Protein 4PS2 (pdb70)

InterPro domains:
  IPR008312 Type VI secretion system sheath protein TssB1 [PF05591] (7-157)
  IPR008312 Type VI secretion system sheath protein TssB1 [PIRSF028301] (3-160)
  IPR008312 Type VI secretion system sheath protein TssB1 [PTHR35850] (2-161)
  IPR008312 Type VI secretion system sheath protein TssB1 [TIGR03358] (4-158)

Secondary structure (DSSP, 8-state):
--------SSGGGGSHHHHHHHHHHHHHHHHHHHHHHHHHTT-S-HHHHHHHHHHHHT-TTS-HHHHHHHHTTS-GGG-

Solvent-accessible surface area: 5734 Å² total; per-residue (Å²): 132,163,67,57,88,48,101,74,198,74,154,111,20,109,59,113,55,60,49,64,141,47,92,19,90,18,142,5,57,46,34,1,74,47,9,17,147,47,22,136,65,133,137,38,86,66,96,43,0,87,131,63,0,70,66,26,7,161,43,126,60,11,63,103,95,15,43,76,106,9,80,86,105,10,45,162,91,2,138

Foldseek 3Di:
DLDDDDDDPDPCCVPPVNCLLPVLLRVLVNLLVVLVVCVVVVVDALVVSVVSLCVSLVPPSYDVVSNVVSVVPDPPVSD

Radius of gyration: 14.07 Å; Cα contacts (8 Å, |Δi|>4): 50; chains: 1; bounding box: 24×42×24 Å

B-factor: mean 32.68, std 13.53, range [15.1, 109.2]

Organism: Escherichia coli O44:H18 (strain 042 / EAEC) (NCBI:txid216592)

Nearest PDB structures (foldseek):
  4ps2-assembly1_A  TM=1.013E+00  e=7.537E-12  Escherichia coli 042
  5urw-assembly1_1A  TM=7.914E-01  e=4.395E-04  Myxococcus xanthus DK 1622

Structure (mmCIF, N/CA/C/O backbone):
data_4PS2
#
_entry.id   4PS2
#
_cell.length_a   52.640
_cell.length_b   69.150
_cell.length_c   45.880
_cell.angle_alpha   90.00
_cell.angle_beta   90.00
_cell.angle_gamma   90.00
#
_symmetry.space_group_name_H-M   'C 2 2 21'
#
loop_
_entity.id
_entity.type
_entity.pdbx_description
1 polymer 'Putative type VI secretion protein'
2 non-polymer 'ZINC ION'
3 non-polymer 'CHLORIDE ION'
4 water water
#
loop_
_atom_site.group_PDB
_atom_site.id
_atom_site.type_symbol
_atom_site.label_atom_id
_atom_site.label_alt_id
_atom_site.label_comp_id
_atom_site.label_asym_id
_atom_site.label_entity_id
_atom_site.label_seq_id
_atom_site.pdbx_PDB_ins_code
_atom_site.Cartn_x
_atom_site.Cartn_y
_atom_site.Cartn_z
_atom_site.occupancy
_atom_site.B_iso_or_equiv
_atom_site.auth_seq_id
_atom_site.auth_comp_id
_atom_site.auth_asym_id
_atom_site.auth_atom_id
_atom_site.pdbx_PDB_model_num
ATOM 1 N N . GLU A 1 1 ? 0.922 21.948 -5.292 1.00 50.66 87 GLU A N 1
ATOM 2 C CA . GLU A 1 1 ? 1.436 23.277 -5.660 1.00 49.73 87 GLU A CA 1
ATOM 3 C C . GLU A 1 1 ? 2.950 23.310 -5.943 1.00 50.51 87 GLU A C 1
ATOM 4 O O . GLU A 1 1 ? 3.762 22.960 -5.107 1.00 49.87 87 GLU A O 1
ATOM 10 N N . GLU A 1 2 ? 3.275 23.750 -7.144 1.00 43.30 88 GLU A N 1
ATOM 11 C CA . GLU A 1 2 ? 4.625 23.844 -7.629 1.00 41.57 88 GLU A CA 1
ATOM 12 C C . GLU A 1 2 ? 5.385 25.032 -7.022 1.00 40.18 88 GLU A C 1
ATOM 13 O O . GLU A 1 2 ? 6.519 25.238 -7.335 1.00 39.27 88 GLU A 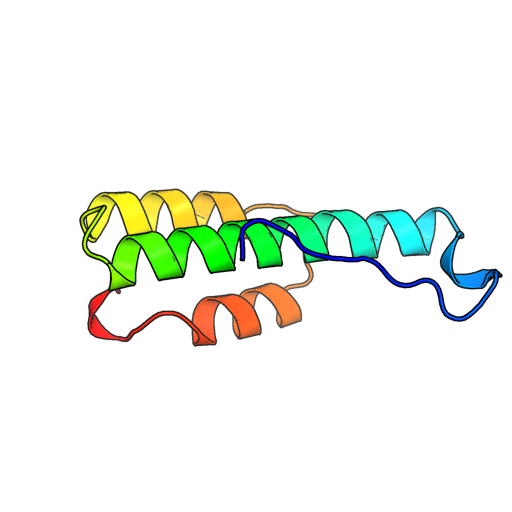O 1
ATOM 19 N N . SER A 1 3 ? 4.750 25.773 -6.135 1.00 34.30 89 SER A N 1
ATOM 20 C CA . SER A 1 3 ? 5.360 26.960 -5.538 1.00 33.38 89 SER A CA 1
ATOM 21 C C . SER A 1 3 ? 5.369 27.074 -3.998 1.00 34.30 89 SER A C 1
ATOM 22 O O . SER A 1 3 ? 4.60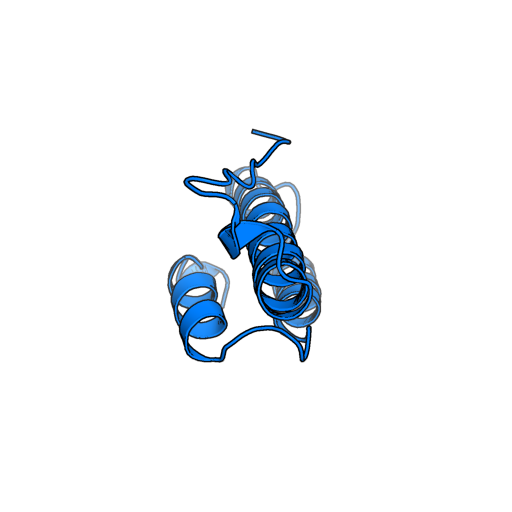5 26.444 -3.321 1.00 34.44 89 SER A O 1
ATOM 25 N N . ILE A 1 4 ? 6.260 27.900 -3.475 1.00 27.03 90 ILE A N 1
ATOM 26 C CA . ILE A 1 4 ? 6.434 28.084 -2.033 1.00 25.25 90 ILE A CA 1
ATOM 27 C C . ILE A 1 4 ? 6.850 29.550 -1.793 1.00 30.27 90 ILE A C 1
ATOM 28 O O . ILE A 1 4 ? 7.364 30.192 -2.707 1.00 29.83 90 ILE A O 1
ATOM 33 N N . SER A 1 5 ? 6.624 30.073 -0.585 1.00 29.33 91 SER A N 1
ATOM 34 C CA . SER A 1 5 ? 6.916 31.476 -0.297 1.00 29.82 91 SER A CA 1
ATOM 35 C C . SER A 1 5 ? 7.673 31.690 0.976 1.00 34.25 91 SER A C 1
ATOM 36 O O . SER A 1 5 ? 7.360 31.063 1.990 1.00 33.97 91 SER A O 1
ATOM 39 N N . LEU A 1 6 ? 8.653 32.611 0.931 1.00 30.48 92 LEU A N 1
ATOM 40 C CA . LEU A 1 6 ? 9.388 33.059 2.102 1.00 31.24 92 LEU A CA 1
ATOM 41 C C . LEU A 1 6 ? 8.779 34.411 2.414 1.00 37.22 92 LEU A C 1
ATOM 42 O O . LEU A 1 6 ? 8.861 35.326 1.588 1.00 38.67 92 LEU A O 1
ATOM 47 N N . THR A 1 7 ? 8.112 34.521 3.563 1.00 32.47 93 THR A N 1
ATOM 48 C CA . THR A 1 7 ? 7.478 35.759 3.979 1.00 30.78 93 THR A CA 1
ATOM 49 C C . THR A 1 7 ? 8.383 36.446 4.994 1.00 34.87 93 THR A C 1
ATOM 50 O O . THR A 1 7 ? 8.844 35.809 5.935 1.00 34.95 93 THR A O 1
ATOM 54 N N . PHE A 1 8 ? 8.657 37.734 4.780 1.00 31.39 94 PHE A N 1
ATOM 55 C CA . PHE A 1 8 ? 9.477 38.557 5.670 1.00 31.93 94 PHE A CA 1
ATOM 56 C C . PHE A 1 8 ? 8.495 39.397 6.485 1.00 37.81 94 PHE A C 1
ATOM 57 O O . PHE A 1 8 ? 7.784 40.210 5.902 1.00 37.80 94 PHE A O 1
ATOM 65 N N . ARG A 1 9 ? 8.392 39.144 7.799 1.00 36.49 95 ARG A N 1
ATOM 66 C CA . ARG A 1 9 ? 7.453 39.844 8.687 1.00 37.17 95 ARG A CA 1
ATOM 67 C C . ARG A 1 9 ? 8.027 41.080 9.381 1.00 40.35 95 ARG A C 1
ATOM 68 O O . ARG A 1 9 ? 7.317 41.768 10.118 1.00 39.82 95 ARG A O 1
ATOM 76 N N . ASN A 1 10 ? 9.309 41.355 9.130 1.00 36.96 96 ASN A N 1
ATOM 77 C CA . ASN A 1 10 ? 10.048 42.515 9.608 1.00 37.20 96 ASN A CA 1
ATOM 78 C C . ASN A 1 10 ? 11.346 42.647 8.816 1.00 40.99 96 ASN A C 1
ATOM 79 O O . ASN A 1 10 ? 11.753 41.709 8.121 1.00 40.66 96 ASN A O 1
ATOM 84 N N . MET A 1 11 ? 12.011 43.762 8.983 1.00 36.44 97 MET A N 1
ATOM 85 C CA . MET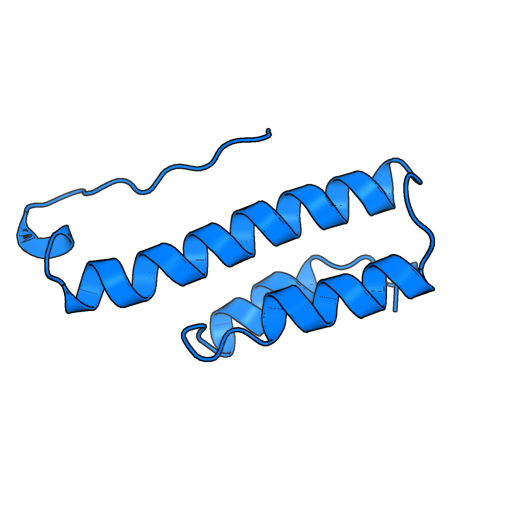 A 1 11 ? 13.194 44.097 8.257 1.00 35.38 97 MET A CA 1
ATOM 86 C C . MET A 1 11 ? 14.333 43.213 8.678 1.00 39.96 97 MET A C 1
ATOM 87 O O . MET A 1 11 ? 15.199 42.931 7.900 1.00 39.93 97 MET A O 1
ATOM 92 N N . ASN A 1 12 ? 14.318 42.769 9.926 1.00 35.57 98 ASN A N 1
ATOM 93 C CA . ASN A 1 12 ? 15.380 41.920 10.446 1.00 35.38 98 ASN A CA 1
ATOM 94 C C . ASN A 1 12 ? 15.445 40.530 9.826 1.00 35.81 98 ASN A C 1
ATOM 95 O O . ASN A 1 12 ? 16.434 39.879 9.941 1.00 36.14 98 ASN A O 1
ATOM 100 N N . ASP A 1 13 ? 14.370 40.121 9.179 1.00 30.42 99 ASP A N 1
ATOM 101 C CA . ASP A 1 13 ? 14.275 38.907 8.408 1.00 28.91 99 ASP A CA 1
ATOM 102 C C . ASP A 1 13 ? 15.139 38.892 7.140 1.00 30.72 99 ASP A C 1
ATOM 103 O O . ASP A 1 13 ? 15.359 37.848 6.613 1.00 28.61 99 ASP A O 1
ATOM 108 N N . PHE A 1 14 ? 15.604 40.061 6.686 1.00 25.62 100 PHE A N 1
ATOM 109 C CA . PHE A 1 14 ? 16.441 40.229 5.479 1.00 24.37 100 PHE A CA 1
ATOM 110 C C . PHE A 1 14 ? 17.952 40.051 5.746 1.00 29.77 100 PHE A C 1
ATOM 111 O O . PHE A 1 14 ? 18.762 40.057 4.821 1.00 29.74 100 PHE A O 1
ATOM 119 N N . THR A 1 15 ? 18.311 39.883 7.014 1.00 28.77 101 THR A N 1
ATOM 120 C CA . THR A 1 15 ? 19.668 39.655 7.505 1.00 29.68 101 THR A CA 1
ATOM 121 C C . THR A 1 15 ? 20.282 38.448 6.771 1.00 35.88 101 THR A C 1
ATOM 122 O O . THR A 1 15 ? 19.606 37.420 6.657 1.00 36.65 101 THR A O 1
ATOM 126 N N . PRO A 1 16 ? 21.526 38.547 6.238 1.00 33.13 102 PRO A N 1
ATOM 127 C CA . PRO A 1 16 ? 22.103 37.398 5.514 1.00 32.17 102 PRO A CA 1
ATOM 128 C C . PRO A 1 16 ? 22.088 36.067 6.275 1.00 33.01 102 PRO A C 1
ATOM 129 O O . PRO A 1 16 ? 21.874 35.043 5.644 1.00 30.47 102 PRO A O 1
ATOM 133 N N . GLU A 1 17 ? 22.280 36.078 7.620 1.00 29.99 103 GLU A N 1
ATOM 134 C CA . GLU A 1 17 ? 22.240 34.868 8.459 1.00 29.56 103 GLU A CA 1
ATOM 135 C C . GLU A 1 17 ? 20.843 34.246 8.464 1.00 30.85 103 GLU A C 1
ATOM 136 O O . GLU A 1 17 ? 20.733 33.021 8.467 1.00 31.50 103 GLU A O 1
ATOM 138 N N . GLN A 1 18 ? 19.785 35.082 8.430 1.00 24.22 104 GLN A N 1
ATOM 139 C CA . GLN A 1 18 ? 18.394 34.618 8.362 1.00 22.54 104 GLN A CA 1
ATOM 140 C C . GLN A 1 18 ? 18.030 34.066 6.995 1.00 25.91 104 GLN A C 1
ATOM 141 O O . GLN A 1 18 ? 17.420 33.003 6.926 1.00 24.50 104 GLN A O 1
ATOM 147 N N . VAL A 1 19 ? 18.430 34.766 5.908 1.00 22.85 105 VAL A N 1
ATOM 148 C CA . VAL A 1 19 ? 18.221 34.321 4.524 1.00 23.27 105 VAL A CA 1
ATOM 149 C C . VAL A 1 19 ? 18.901 32.955 4.312 1.00 27.93 105 VAL A C 1
ATOM 150 O O . VAL A 1 19 ? 18.286 32.061 3.734 1.00 27.31 105 VAL A O 1
ATOM 154 N N . ALA A 1 20 ? 20.173 32.804 4.773 1.00 25.82 106 ALA A N 1
ATOM 155 C CA . ALA A 1 20 ? 20.962 31.576 4.636 1.00 25.88 106 ALA A CA 1
ATOM 156 C C . ALA A 1 20 ? 20.384 30.352 5.365 1.00 28.76 106 ALA A C 1
ATOM 157 O O . ALA A 1 20 ? 20.734 29.228 5.021 1.00 29.90 106 ALA A O 1
ATOM 159 N N . ARG A 1 21 ? 19.525 30.554 6.368 1.00 23.39 107 ARG A N 1
ATOM 160 C CA . ARG A 1 21 ? 18.861 29.445 7.052 1.00 23.18 107 ARG A CA 1
ATOM 161 C C . ARG A 1 21 ? 17.574 29.161 6.311 1.00 26.81 107 ARG A C 1
ATOM 162 O O . ARG A 1 21 ? 17.272 28.005 6.025 1.00 26.60 107 ARG A O 1
ATOM 170 N N . GLN A 1 22 ? 16.812 30.228 5.997 1.00 23.72 108 GLN A N 1
ATOM 171 C CA . GLN A 1 22 ? 15.499 30.130 5.372 1.00 23.16 108 GLN A CA 1
ATOM 172 C C . GLN A 1 22 ? 15.443 29.586 3.938 1.00 28.43 108 GLN A C 1
ATOM 173 O O . GLN A 1 22 ? 14.524 28.823 3.634 1.00 27.43 108 GLN A O 1
ATOM 179 N N . ILE A 1 23 ? 16.389 29.989 3.056 1.00 26.79 109 ILE A N 1
ATOM 180 C CA . ILE A 1 23 ? 16.441 29.528 1.645 1.00 26.51 109 ILE A CA 1
ATOM 181 C C . ILE A 1 23 ? 16.617 27.985 1.521 1.00 27.81 109 ILE A C 1
ATOM 182 O O .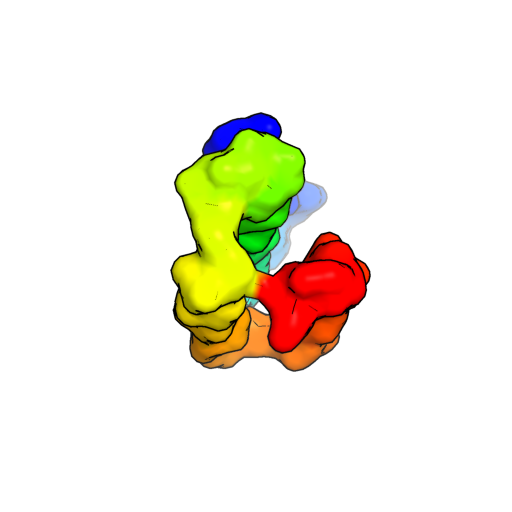 ILE A 1 23 ? 15.774 27.371 0.875 1.00 27.60 109 ILE A O 1
ATOM 187 N N . PRO A 1 24 ? 17.633 27.329 2.147 1.00 22.90 110 PRO A N 1
ATOM 188 C CA . PRO A 1 24 ? 17.744 25.856 2.030 1.00 21.73 110 PRO A CA 1
ATOM 189 C C . PRO A 1 24 ? 16.567 25.093 2.656 1.00 24.35 110 PRO A C 1
ATOM 190 O O . PRO A 1 24 ? 16.186 24.033 2.154 1.00 23.33 110 PRO A O 1
ATOM 194 N N . ARG A 1 25 ? 15.983 25.638 3.729 1.00 20.13 111 ARG A N 1
ATOM 195 C CA . ARG A 1 25 ? 14.833 25.044 4.410 1.00 20.29 111 ARG A CA 1
ATOM 196 C C . ARG A 1 25 ? 13.631 24.997 3.466 1.00 22.92 111 ARG A C 1
ATOM 197 O O . ARG A 1 25 ? 13.024 23.941 3.295 1.00 22.18 111 ARG A O 1
ATOM 205 N N . LEU A 1 26 ? 13.303 26.129 2.841 1.00 19.59 112 LEU A N 1
ATOM 206 C CA . LEU A 1 26 ? 12.192 26.223 1.892 1.00 19.64 112 LEU A CA 1
ATOM 207 C C . LEU A 1 26 ? 12.416 25.401 0.628 1.00 23.96 112 LEU A C 1
ATOM 208 O O . LEU A 1 26 ? 11.461 24.847 0.069 1.00 22.86 112 LEU A O 1
ATOM 213 N N . LYS A 1 27 ? 13.674 25.306 0.188 1.00 19.40 113 LYS A N 1
ATOM 214 C CA . LYS A 1 27 ? 14.042 24.507 -0.975 1.00 18.05 113 LYS A CA 1
ATOM 215 C C . LYS A 1 27 ? 13.803 23.022 -0.653 1.00 20.51 113 LYS A C 1
ATOM 216 O O . LYS A 1 27 ? 13.216 22.316 -1.468 1.00 18.32 113 LYS A O 1
ATOM 222 N N . ALA A 1 28 ? 14.243 22.559 0.538 1.00 17.47 114 ALA A N 1
ATOM 223 C CA . ALA A 1 28 ? 14.023 21.172 0.962 1.00 18.09 114 ALA A CA 1
ATOM 224 C C . ALA A 1 28 ? 12.517 20.855 1.069 1.00 20.50 114 ALA A C 1
ATOM 225 O O . ALA A 1 28 ? 12.088 19.806 0.607 1.00 18.43 114 ALA A O 1
ATOM 227 N N . MET A 1 29 ? 11.727 21.775 1.651 1.00 17.30 115 MET A N 1
ATOM 228 C CA . MET A 1 29 ? 10.276 21.649 1.810 1.00 17.44 115 MET A CA 1
ATOM 229 C C . MET A 1 29 ? 9.546 21.543 0.457 1.00 21.20 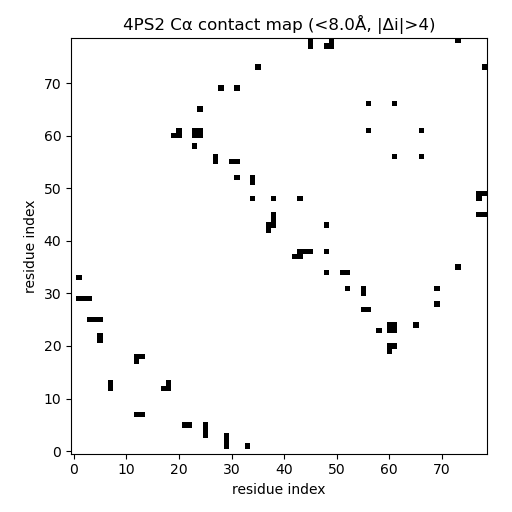115 MET A C 1
ATOM 230 O O . MET A 1 29 ? 8.606 20.748 0.335 1.00 20.14 115 MET A O 1
ATOM 235 N N . LEU A 1 30 ? 9.950 22.365 -0.544 1.00 18.41 116 LEU A N 1
ATOM 236 C CA . LEU A 1 30 ? 9.318 22.312 -1.857 1.00 16.72 116 LEU A CA 1
ATOM 237 C C . LEU A 1 30 ? 9.750 21.024 -2.590 1.00 19.81 116 LEU A C 1
ATOM 238 O O . LEU A 1 30 ? 8.903 20.353 -3.185 1.00 20.05 116 LEU A O 1
ATOM 243 N N . ALA A 1 31 ? 11.037 20.665 -2.523 1.00 15.10 117 ALA A N 1
ATOM 244 C CA . ALA A 1 31 ? 11.505 19.414 -3.153 1.00 16.13 117 ALA A CA 1
ATOM 245 C C . ALA A 1 31 ? 10.830 18.172 -2.523 1.00 22.27 117 ALA A C 1
ATOM 246 O O . ALA A 1 31 ? 10.503 17.205 -3.223 1.00 20.19 117 ALA A O 1
ATOM 248 N N . MET A 1 32 ? 10.599 18.222 -1.199 1.00 19.99 118 MET A N 1
ATOM 249 C CA . MET A 1 32 ? 9.966 17.141 -0.475 1.00 20.48 118 MET A CA 1
ATOM 250 C C . MET A 1 32 ? 8.487 17.028 -0.879 1.00 22.17 118 MET A C 1
ATOM 251 O O . MET A 1 32 ? 7.990 15.918 -1.084 1.00 19.12 118 MET A O 1
ATOM 256 N N . ARG A 1 33 ? 7.793 18.190 -1.000 1.00 18.43 119 ARG A N 1
ATOM 257 C CA . ARG A 1 33 ? 6.388 18.231 -1.390 1.00 18.19 119 ARG A CA 1
ATOM 258 C C . ARG A 1 33 ? 6.217 17.611 -2.778 1.00 22.32 119 ARG A C 1
ATOM 259 O O . ARG A 1 33 ? 5.314 16.810 -2.963 1.00 20.96 119 ARG A O 1
ATOM 267 N N . SER A 1 34 ? 7.097 17.957 -3.732 1.00 18.71 120 SER A N 1
ATOM 268 C CA . SER A 1 34 ? 7.066 17.425 -5.104 1.00 18.74 120 SER A CA 1
ATOM 269 C C . SER A 1 34 ? 7.329 15.924 -5.137 1.00 21.58 120 SER A C 1
ATOM 270 O O . SER A 1 34 ? 6.657 15.185 -5.862 1.00 21.68 120 SER A O 1
ATOM 273 N N . LEU A 1 35 ? 8.311 15.473 -4.354 1.00 18.53 121 LEU A N 1
ATOM 274 C CA . LEU A 1 35 ? 8.680 14.078 -4.275 1.00 17.55 121 LEU A CA 1
ATOM 275 C C . LEU A 1 35 ? 7.536 13.238 -3.684 1.00 22.63 121 LEU A C 1
ATOM 276 O O . LEU A 1 35 ? 7.239 12.170 -4.224 1.00 20.57 121 LEU A O 1
ATOM 281 N N . LEU A 1 36 ? 6.895 13.716 -2.595 1.00 20.61 122 LEU A N 1
ATOM 282 C CA . LEU A 1 36 ? 5.756 13.003 -1.990 1.00 20.65 122 LEU A CA 1
ATOM 283 C C . LEU A 1 36 ? 4.568 12.959 -2.955 1.00 23.67 122 LEU A C 1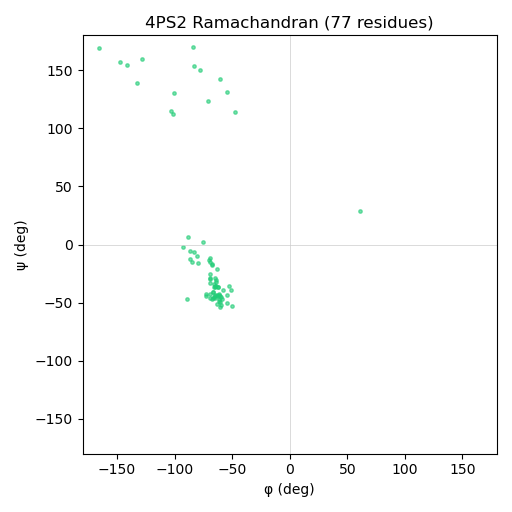
ATOM 284 O O . LEU A 1 36 ? 3.869 11.954 -3.006 1.00 23.99 122 LEU A O 1
ATOM 289 N N . ARG A 1 37 ? 4.343 14.030 -3.729 1.00 20.32 123 ARG A N 1
ATOM 290 C CA . ARG A 1 37 ? 3.249 14.049 -4.699 1.00 19.91 123 ARG A CA 1
ATOM 291 C C . ARG A 1 37 ? 3.526 13.028 -5.801 1.00 23.33 123 ARG A C 1
ATOM 292 O O . ARG A 1 37 ? 2.609 12.318 -6.211 1.00 23.33 123 ARG A O 1
ATOM 300 N N . ASP A 1 38 ? 4.796 12.932 -6.253 1.00 20.82 124 ASP A N 1
ATOM 301 C CA . ASP A 1 38 ? 5.242 11.965 -7.272 1.00 20.79 124 ASP A CA 1
ATOM 302 C C . ASP A 1 38 ? 4.994 10.550 -6.774 1.00 23.23 124 ASP A C 1
ATOM 303 O O . ASP A 1 38 ? 4.377 9.751 -7.480 1.00 25.20 124 ASP A O 1
ATOM 308 N N . LEU A 1 39 ? 5.423 10.255 -5.539 1.00 18.66 125 LEU A N 1
ATOM 309 C CA . LEU A 1 39 ? 5.214 8.953 -4.914 1.00 18.83 125 LEU A CA 1
ATOM 310 C C . LEU A 1 39 ? 3.711 8.626 -4.802 1.00 24.60 125 LEU A C 1
ATOM 311 O O . LEU A 1 39 ? 3.293 7.533 -5.206 1.00 22.94 125 LEU A O 1
ATOM 316 N N . LYS A 1 40 ? 2.918 9.559 -4.223 1.00 21.85 126 LYS A N 1
ATOM 317 C CA . LYS A 1 40 ? 1.475 9.340 -4.029 1.00 22.74 126 LYS A CA 1
ATOM 318 C C . LYS A 1 40 ? 0.705 9.196 -5.334 1.00 27.14 126 LYS A C 1
ATOM 319 O O . LYS A 1 40 ? -0.292 8.478 -5.354 1.00 28.31 126 LYS A O 1
ATOM 325 N N . ALA A 1 41 ? 1.163 9.853 -6.430 1.00 23.21 127 ALA A N 1
ATOM 326 C CA . ALA A 1 41 ? 0.524 9.708 -7.747 1.00 22.44 127 ALA A CA 1
ATOM 327 C C . ALA A 1 41 ? 1.117 8.531 -8.524 1.00 24.81 127 ALA A C 1
ATOM 328 O O . ALA A 1 41 ? 0.783 8.340 -9.691 1.00 24.40 127 ALA A O 1
ATOM 330 N N . ASN A 1 42 ? 1.999 7.737 -7.873 1.00 22.32 128 ASN A N 1
ATOM 331 C CA . ASN A 1 42 ? 2.672 6.561 -8.432 1.00 22.78 128 ASN A CA 1
ATOM 332 C C . ASN A 1 42 ? 3.567 6.855 -9.655 1.00 27.90 128 ASN A C 1
ATOM 333 O O . ASN A 1 42 ? 3.801 5.963 -10.478 1.00 27.01 128 ASN A O 1
ATOM 338 N N . LEU A 1 43 ? 4.122 8.084 -9.738 1.00 23.27 129 LEU A N 1
ATOM 339 C CA . LEU A 1 43 ? 4.961 8.498 -10.862 1.00 23.01 129 LEU A CA 1
ATOM 340 C C . LEU A 1 43 ? 6.390 7.994 -10.770 1.00 28.60 129 LEU A C 1
ATOM 341 O O . LEU A 1 43 ? 7.078 7.950 -11.783 1.00 27.56 129 LEU A O 1
ATOM 346 N N . LEU A 1 44 ? 6.813 7.533 -9.577 1.00 27.54 130 LEU A N 1
ATOM 347 C CA . LEU A 1 44 ? 8.124 6.913 -9.419 1.00 28.41 130 LEU A CA 1
ATOM 348 C C . LEU A 1 44 ? 8.032 5.742 -8.474 1.00 32.70 130 LEU A C 1
ATOM 349 O O . LEU A 1 44 ? 7.116 5.698 -7.654 1.00 32.81 130 LEU A O 1
ATOM 354 N N . ASP A 1 45 ? 8.950 4.775 -8.601 1.00 28.85 131 ASP A N 1
ATOM 355 C CA . ASP A 1 45 ? 8.952 3.607 -7.729 1.00 28.08 131 ASP A CA 1
ATOM 356 C C . ASP A 1 45 ? 9.686 3.924 -6.419 1.00 30.31 131 ASP A C 1
ATOM 357 O O . ASP A 1 45 ? 10.337 4.968 -6.322 1.00 28.58 131 ASP A O 1
ATOM 362 N N . ASN A 1 46 ? 9.593 3.014 -5.427 1.00 26.75 132 ASN A N 1
ATOM 363 C CA . ASN A 1 46 ? 10.195 3.165 -4.107 1.00 26.15 132 ASN A CA 1
ATOM 364 C C . ASN A 1 46 ? 11.699 3.370 -4.128 1.00 29.38 132 ASN A C 1
ATOM 365 O O . ASN A 1 46 ? 12.195 4.127 -3.302 1.00 28.93 132 ASN A O 1
ATOM 370 N N . VAL A 1 47 ? 12.428 2.670 -5.016 1.00 26.10 133 VAL A N 1
ATOM 371 C CA . VAL A 1 47 ? 13.894 2.794 -5.104 1.00 25.70 133 VAL A CA 1
ATOM 372 C C . VAL A 1 47 ? 14.307 4.237 -5.503 1.00 25.54 133 VAL A C 1
ATOM 373 O O . VAL A 1 47 ? 15.251 4.777 -4.918 1.00 22.55 133 VAL A O 1
ATOM 377 N N . THR A 1 48 ? 13.613 4.835 -6.503 1.00 20.65 134 THR A N 1
ATOM 378 C CA . THR A 1 48 ? 13.894 6.207 -6.957 1.00 20.50 134 THR A CA 1
ATOM 379 C C . THR A 1 48 ? 13.520 7.178 -5.830 1.00 23.71 134 THR A C 1
ATOM 380 O O . THR A 1 48 ? 14.306 8.061 -5.506 1.00 23.94 134 THR A O 1
ATOM 384 N N . PHE A 1 49 ? 12.332 6.993 -5.233 1.00 20.08 135 PHE A N 1
ATOM 385 C CA . PHE A 1 49 ? 11.864 7.803 -4.114 1.00 19.98 135 PHE A CA 1
ATOM 386 C C . PHE A 1 49 ? 12.944 7.879 -3.025 1.00 22.95 135 PHE A C 1
ATOM 387 O O . PHE A 1 49 ? 13.269 8.984 -2.599 1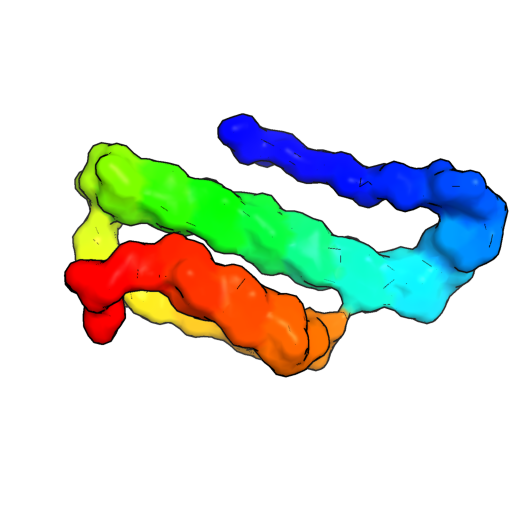.00 21.18 135 PHE A O 1
ATOM 395 N N . ARG A 1 50 ? 13.471 6.707 -2.551 1.00 18.64 136 ARG A N 1
ATOM 396 C CA . ARG A 1 50 ? 14.480 6.695 -1.469 1.00 18.69 136 ARG A CA 1
ATOM 397 C C . ARG A 1 50 ? 15.787 7.370 -1.884 1.00 23.20 136 ARG A C 1
ATOM 398 O O . ARG A 1 50 ? 16.416 7.994 -1.049 1.00 22.58 136 ARG A O 1
ATOM 406 N N . LYS A 1 51 ? 16.194 7.231 -3.157 1.00 19.13 137 LYS A N 1
ATOM 407 C CA . LYS A 1 51 ? 17.415 7.850 -3.695 1.00 20.12 137 LYS A CA 1
ATOM 408 C C . LYS A 1 51 ? 17.265 9.381 -3.699 1.00 24.60 137 LYS A C 1
ATOM 409 O O . LYS A 1 51 ? 18.188 10.106 -3.298 1.00 23.89 137 LYS A O 1
ATOM 415 N N . GLU A 1 52 ? 16.096 9.873 -4.160 1.00 20.26 138 GLU A N 1
ATOM 416 C CA . GLU A 1 52 ? 15.815 11.304 -4.190 1.00 18.67 138 GLU A CA 1
ATOM 417 C C . GLU A 1 52 ? 15.644 11.879 -2.791 1.00 21.88 138 GLU A C 1
ATOM 418 O O . GLU A 1 52 ? 16.009 13.022 -2.558 1.00 21.09 138 GLU A O 1
ATOM 424 N N . LEU A 1 53 ? 15.116 11.111 -1.876 1.00 20.10 139 LEU A N 1
ATOM 425 C CA . LEU A 1 53 ? 14.904 11.574 -0.550 1.00 20.87 139 LEU A CA 1
ATOM 426 C C . LEU A 1 53 ? 16.218 11.858 0.099 1.00 24.51 139 LEU A C 1
ATOM 427 O O . LEU A 1 53 ? 16.374 12.856 0.706 1.00 23.99 139 LEU A O 1
ATOM 432 N N . GLU A 1 54 ? 17.155 10.955 -0.042 1.00 22.02 140 GLU A N 1
ATOM 433 C CA . GLU A 1 54 ? 18.453 11.143 0.553 1.00 22.75 140 GLU A CA 1
ATOM 434 C C . GLU A 1 54 ? 19.168 12.368 -0.012 1.00 24.03 140 GLU A C 1
ATOM 435 O O . GLU A 1 54 ? 19.786 13.062 0.703 1.00 24.71 140 GLU A O 1
ATOM 441 N N . LYS A 1 55 ? 19.016 12.649 -1.284 1.00 19.56 141 LYS A N 1
ATOM 442 C CA . LYS A 1 55 ? 19.554 13.843 -1.908 1.00 20.75 141 LYS A CA 1
ATOM 443 C C . LYS A 1 55 ? 18.982 15.153 -1.306 1.00 24.03 141 LYS A C 1
ATOM 444 O O . LYS A 1 55 ? 19.688 16.031 -0.967 1.00 22.34 141 LYS A O 1
ATOM 447 N N . ILE A 1 56 ? 17.681 15.212 -1.174 1.00 21.58 142 ILE A N 1
ATOM 448 C CA . ILE A 1 56 ? 17.037 16.317 -0.529 1.00 21.83 142 ILE A CA 1
ATOM 449 C C . ILE A 1 56 ? 17.593 16.553 0.892 1.00 25.05 142 ILE A C 1
ATOM 450 O O . ILE A 1 56 ? 17.947 17.635 1.225 1.00 23.87 142 ILE A O 1
ATOM 455 N N . LEU A 1 57 ? 17.665 15.519 1.701 1.00 22.49 143 LEU A N 1
ATOM 456 C CA . LEU A 1 57 ? 17.993 15.680 3.106 1.00 24.43 143 LEU A CA 1
ATOM 457 C C . LEU A 1 57 ? 19.494 15.770 3.409 1.00 29.52 143 LEU A C 1
ATOM 458 O O . LEU A 1 57 ? 19.885 16.040 4.491 1.00 28.24 143 LEU A O 1
ATOM 463 N N . ARG A 1 58 ? 20.282 15.565 2.386 1.00 26.84 144 ARG A N 1
ATOM 464 C CA . ARG A 1 58 ? 21.737 15.648 2.432 1.00 27.15 144 ARG A CA 1
ATOM 465 C C . ARG A 1 58 ? 22.225 17.106 2.631 1.00 30.41 144 ARG A C 1
ATOM 466 O O . ARG A 1 58 ? 23.312 17.281 3.167 1.00 31.73 144 ARG A O 1
ATOM 474 N N . ASP A 1 59 ? 21.430 18.137 2.232 1.00 24.44 145 ASP A N 1
ATOM 475 C CA . ASP A 1 59 ? 21.816 19.552 2.357 1.00 23.42 145 ASP A CA 1
ATOM 476 C C . ASP A 1 59 ? 22.378 19.876 3.753 1.00 28.04 145 ASP A C 1
ATOM 477 O O . ASP A 1 59 ? 21.671 19.731 4.749 1.00 26.97 145 ASP A O 1
ATOM 482 N N . PRO A 1 60 ? 23.677 20.234 3.852 1.00 26.13 146 PRO A N 1
ATOM 483 C CA . PRO A 1 60 ? 24.258 20.467 5.188 1.00 25.75 146 PRO A CA 1
ATOM 484 C C . PRO A 1 60 ? 23.758 21.725 5.908 1.00 28.53 146 PRO A C 1
ATOM 485 O O . PRO A 1 60 ? 23.981 21.872 7.105 1.00 27.70 146 PRO A O 1
ATOM 489 N N . ALA A 1 61 ? 23.071 22.623 5.190 1.00 26.14 147 ALA A N 1
ATOM 490 C CA . ALA A 1 61 ? 22.537 23.860 5.757 1.00 25.76 147 ALA A CA 1
ATOM 491 C C . ALA A 1 61 ? 21.215 23.605 6.507 1.00 30.01 147 ALA A C 1
ATOM 492 O O . ALA A 1 61 ? 20.752 24.484 7.236 1.00 28.83 147 ALA A O 1
ATOM 494 N N . LEU A 1 62 ? 20.629 22.381 6.371 1.00 23.60 148 LEU A N 1
ATOM 495 C CA . LEU A 1 62 ? 19.376 22.037 7.055 1.00 21.59 148 LEU A CA 1
ATOM 496 C C . LEU A 1 62 ? 19.597 21.707 8.498 1.00 26.52 148 LEU A C 1
ATOM 497 O O . LEU A 1 62 ? 20.643 21.160 8.849 1.00 27.52 148 LEU A O 1
ATOM 502 N N . SER A 1 63 ? 18.592 21.973 9.345 1.00 22.13 149 SER A N 1
ATOM 503 C CA . SER A 1 63 ? 18.691 21.571 10.744 1.00 21.99 149 SER A CA 1
ATOM 504 C C . SER A 1 63 ? 18.265 20.088 10.814 1.00 23.78 149 SER A C 1
ATOM 505 O O . SER A 1 63 ? 17.519 19.624 9.949 1.00 23.44 149 SER A O 1
ATOM 508 N N . GLN A 1 64 ? 18.747 19.338 11.816 1.00 19.92 150 GLN A N 1
ATOM 509 C CA . GLN A 1 64 ? 18.341 17.946 11.961 1.00 19.44 150 GLN A CA 1
ATOM 510 C C . GLN A 1 64 ? 16.856 17.893 12.383 1.00 22.78 150 GLN A C 1
ATOM 511 O O . GLN A 1 64 ? 16.138 16.956 12.013 1.00 23.58 150 GLN A O 1
ATOM 517 N N . THR A 1 65 ? 16.385 18.936 13.095 1.00 19.36 151 THR A N 1
ATOM 518 C CA . THR A 1 65 ? 14.980 19.045 13.516 1.00 19.05 151 THR A CA 1
ATOM 519 C C . THR A 1 65 ? 14.111 19.094 12.264 1.00 22.87 151 THR A C 1
ATOM 520 O O . THR A 1 65 ? 13.137 18.345 12.183 1.00 21.69 151 THR A O 1
ATOM 524 N N . LEU A 1 66 ? 14.479 19.934 11.271 1.00 19.89 152 LEU A N 1
ATOM 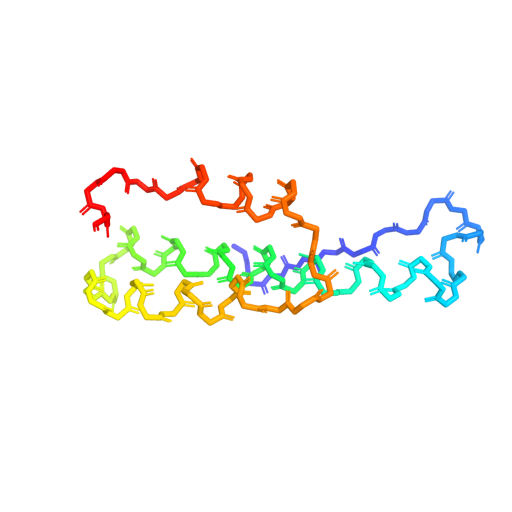525 C CA . LEU A 1 66 ? 13.723 19.979 10.020 1.00 20.14 152 LEU A CA 1
ATOM 526 C C . LEU A 1 66 ? 13.784 18.640 9.259 1.00 23.90 152 LEU A C 1
ATOM 527 O O . LEU A 1 66 ? 12.761 18.203 8.742 1.00 22.16 152 LEU A O 1
ATOM 532 N N . ARG A 1 67 ? 14.975 18.003 9.169 1.00 21.96 153 ARG A N 1
ATOM 533 C CA . ARG A 1 67 ? 15.112 16.708 8.480 1.00 21.63 153 ARG A CA 1
ATOM 534 C C . ARG A 1 67 ? 14.137 15.680 9.048 1.00 24.13 153 ARG A C 1
ATOM 535 O O . ARG A 1 67 ? 13.485 14.997 8.264 1.00 23.67 153 ARG A O 1
ATOM 543 N N . ASP A 1 68 ? 14.007 15.612 10.402 1.00 20.60 154 ASP A N 1
ATOM 544 C CA . ASP A 1 68 ? 13.102 14.738 11.153 1.00 20.53 154 ASP A CA 1
ATOM 545 C C . ASP A 1 68 ? 11.632 14.962 10.814 1.00 24.19 154 ASP A C 1
ATOM 546 O O . ASP A 1 68 ? 10.914 13.992 10.590 1.00 25.15 154 ASP A O 1
ATOM 551 N N . GLU A 1 69 ? 11.193 16.231 10.741 1.00 20.72 155 GLU A N 1
ATOM 552 C CA . GLU A 1 69 ? 9.833 16.635 10.358 1.00 20.36 155 GLU A CA 1
ATOM 553 C C . GLU A 1 69 ? 9.570 16.257 8.893 1.00 25.11 155 GLU A C 1
ATOM 554 O O . GLU A 1 69 ? 8.460 15.839 8.558 1.00 25.05 155 GLU A O 1
ATOM 560 N N . LEU A 1 70 ? 10.601 16.368 8.029 1.00 21.60 156 LEU A N 1
ATOM 561 C CA . LEU A 1 70 ? 10.486 15.973 6.615 1.00 21.27 156 LEU A CA 1
ATOM 562 C C . LEU A 1 70 ? 10.348 14.450 6.454 1.00 25.11 156 LEU A C 1
ATOM 563 O O . LEU A 1 70 ? 9.435 13.988 5.754 1.00 24.43 156 LEU A O 1
ATOM 568 N N . ARG A 1 71 ? 11.189 13.675 7.174 1.00 22.05 157 ARG A N 1
ATOM 569 C CA . ARG A 1 71 ? 11.151 12.201 7.177 1.00 22.62 157 ARG A CA 1
ATOM 570 C C . ARG A 1 71 ? 9.849 11.665 7.787 1.00 25.77 157 ARG A C 1
ATOM 571 O O . ARG A 1 71 ? 9.395 10.601 7.381 1.00 23.53 157 ARG A O 1
ATOM 579 N N . ALA A 1 72 ? 9.231 12.413 8.731 1.00 24.54 158 ALA A N 1
ATOM 580 C CA . ALA A 1 72 ? 7.958 12.036 9.363 1.00 24.36 158 ALA A CA 1
ATOM 581 C C . ALA A 1 72 ? 6.771 12.104 8.399 1.00 29.30 158 ALA A C 1
ATOM 582 O O . ALA A 1 72 ? 5.716 11.543 8.678 1.00 31.43 158 ALA A O 1
ATOM 584 N N . LEU A 1 73 ? 6.944 12.766 7.255 1.00 25.16 159 LEU A N 1
ATOM 585 C CA . LEU A 1 73 ? 5.913 12.885 6.226 1.00 23.70 159 LEU A CA 1
ATOM 586 C C . LEU A 1 73 ? 5.939 11.693 5.267 1.00 27.12 159 LEU A C 1
ATOM 587 O O . LEU A 1 73 ? 4.998 11.507 4.491 1.00 26.23 159 LEU A O 1
ATOM 592 N N . VAL A 1 74 ? 7.000 10.879 5.314 1.00 23.15 160 VAL A N 1
ATOM 593 C CA . VAL A 1 74 ? 7.125 9.717 4.421 1.00 22.86 160 VAL A CA 1
ATOM 594 C C . VAL A 1 74 ? 6.146 8.588 4.787 1.00 28.58 160 VAL A C 1
ATOM 595 O O . VAL A 1 74 ? 6.226 8.090 5.918 1.00 26.71 160 VAL A O 1
ATOM 599 N N . PRO A 1 75 ? 5.273 8.113 3.853 1.00 27.08 161 PRO A N 1
ATOM 600 C CA . PRO A 1 75 ? 4.396 6.966 4.193 1.00 27.11 161 PRO A CA 1
ATOM 601 C C . PRO A 1 75 ? 5.252 5.745 4.539 1.00 33.12 161 PRO A C 1
ATOM 602 O O . PRO A 1 75 ? 6.333 5.561 3.965 1.00 31.66 161 PRO A O 1
ATOM 606 N N . GLU A 1 76 ? 4.817 4.958 5.530 1.00 33.16 162 GLU A N 1
ATOM 607 C CA . GLU A 1 76 ? 5.536 3.764 6.002 1.00 34.29 162 GLU A CA 1
ATOM 608 C C . GLU A 1 76 ? 5.938 2.783 4.901 1.00 38.71 162 GLU A C 1
ATOM 609 O O . GLU A 1 76 ? 7.043 2.248 4.952 1.00 38.59 162 GLU A O 1
ATOM 615 N N . LYS A 1 77 ? 5.066 2.567 3.908 1.00 34.90 163 LYS A N 1
ATOM 616 C CA . LYS A 1 77 ? 5.322 1.646 2.796 1.00 35.40 163 LYS A CA 1
ATOM 617 C C . LYS A 1 77 ? 6.411 2.103 1.824 1.00 38.49 163 LYS A C 1
ATOM 618 O O . LYS A 1 77 ? 6.857 1.299 1.003 1.00 39.09 163 LYS A O 1
ATOM 620 N N . ALA A 1 78 ? 6.855 3.369 1.909 1.00 32.89 164 ALA A N 1
ATOM 621 C CA . ALA A 1 78 ? 7.927 3.861 1.043 1.00 32.66 164 ALA A CA 1
ATOM 622 C C . ALA A 1 78 ? 9.324 3.540 1.618 1.00 37.50 164 ALA A C 1
ATOM 623 O O . ALA A 1 78 ? 10.325 3.644 0.899 1.00 37.43 164 ALA A O 1
ATOM 625 N N . TRP A 1 79 ? 9.402 3.164 2.907 1.00 35.04 165 TRP A N 1
ATOM 626 C CA . TRP A 1 79 ? 10.694 2.872 3.528 1.00 43.99 165 TRP A CA 1
ATOM 627 C C . TRP A 1 79 ? 11.393 1.608 2.975 1.00 44.73 165 TRP A C 1
ATOM 628 O O . TRP A 1 79 ? 12.620 1.486 3.131 1.00 49.62 165 TRP A O 1
#

Sequence (79 aa):
EESISLTFRNMNDFTPEQVARQIPRLKAMLAMRSLLRDLKANLLDNVTFRKELEKILRDPALSQTLRDELRALVPEKAW